Protein AF-A0A8T6U666-F1 (afdb_monomer_lite)

Sequence (77 aa):
VVKEFDYEYPFKHIDSIFQDSDIVFTNLEAPFGEEGEAFPKSYTFQVHPDLISVLTAGKINLVSLANNHIMDFGLES

pLDDT: mean 89.4, std 6.83, range [62.41, 95.69]

Secondary structure (DSSP, 8-state):
-TTTS-TTGGGTTTHHHHTT-S--EEEE-S-B-S-S---SSS----B-GGGGHHHHHTT--EEEEPSSSTTTT-TT-

Structure (mmCIF, N/CA/C/O backbone):
data_AF-A0A8T6U666-F1
#
_entry.id   AF-A0A8T6U666-F1
#
loop_
_atom_site.group_PDB
_atom_site.id
_atom_site.type_symbol
_atom_site.label_atom_id
_atom_site.label_alt_id
_atom_site.label_comp_id
_atom_site.label_asym_id
_atom_site.label_entity_id
_atom_site.label_seq_id
_atom_site.pdbx_PDB_ins_code
_atom_site.Cartn_x
_atom_site.Cartn_y
_atom_site.Cartn_z
_atom_site.occupancy
_atom_site.B_iso_or_equiv
_atom_site.auth_seq_id
_atom_site.auth_comp_id
_atom_site.auth_asym_id
_atom_site.auth_atom_id
_atom_site.pdbx_PDB_model_num
ATOM 1 N N . VAL A 1 1 ? -8.516 -10.310 -6.436 1.00 62.41 1 VAL A N 1
ATOM 2 C CA . VAL A 1 1 ? -8.855 -9.925 -5.046 1.00 62.41 1 VAL A CA 1
ATOM 3 C C . VAL A 1 1 ? -9.656 -8.638 -5.026 1.00 62.41 1 VAL A C 1
ATOM 5 O O . VAL A 1 1 ? -10.852 -8.792 -5.057 1.00 62.41 1 VAL A O 1
ATOM 8 N N . VAL A 1 2 ? -9.094 -7.423 -5.120 1.00 66.19 2 VAL A N 1
ATOM 9 C CA . VAL A 1 2 ? -9.908 -6.176 -5.046 1.00 66.19 2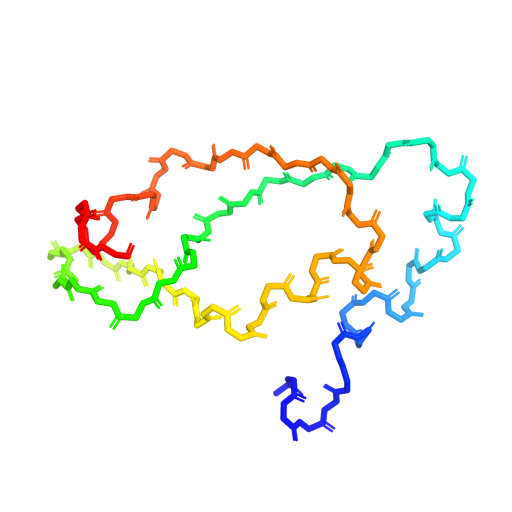 VAL A CA 1
ATOM 10 C C . VAL A 1 2 ? -11.005 -6.066 -6.127 1.00 66.19 2 VAL A C 1
ATOM 12 O O . VAL A 1 2 ? -12.117 -5.631 -5.870 1.00 66.19 2 VAL A O 1
ATOM 15 N N . LYS A 1 3 ? -10.729 -6.518 -7.358 1.00 68.81 3 LYS A N 1
ATOM 16 C CA . LYS A 1 3 ? -11.734 -6.547 -8.445 1.00 68.81 3 LYS A CA 1
ATOM 17 C C . LYS A 1 3 ? -12.839 -7.600 -8.256 1.00 68.81 3 LYS A C 1
ATOM 19 O O . LYS A 1 3 ? -13.795 -7.622 -9.019 1.00 68.81 3 LYS A O 1
ATOM 24 N N . GLU A 1 4 ? -12.668 -8.498 -7.293 1.00 75.31 4 GLU A N 1
ATOM 25 C CA . GLU A 1 4 ? -13.551 -9.638 -7.013 1.00 75.31 4 GLU A CA 1
ATOM 26 C C . GLU A 1 4 ? -14.175 -9.545 -5.604 1.00 75.31 4 GLU A C 1
ATOM 28 O O . GLU A 1 4 ? -15.234 -10.108 -5.354 1.00 75.31 4 GLU A O 1
ATOM 33 N N . PHE A 1 5 ? -13.540 -8.792 -4.704 1.00 72.25 5 PHE A N 1
ATOM 34 C CA . PHE A 1 5 ? -13.873 -8.569 -3.302 1.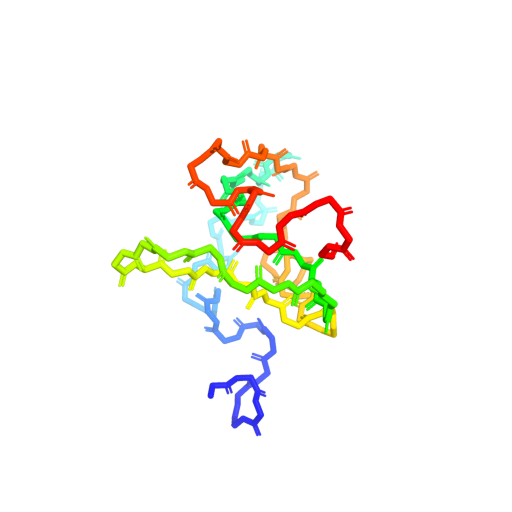00 72.25 5 PHE A CA 1
ATOM 35 C C . PHE A 1 5 ? -13.488 -7.127 -2.941 1.00 72.25 5 PHE A C 1
ATOM 37 O O . PHE A 1 5 ? -12.389 -6.718 -3.289 1.00 72.25 5 PHE A O 1
ATOM 44 N N . ASP A 1 6 ? -14.327 -6.370 -2.231 1.00 84.81 6 ASP A N 1
ATOM 45 C CA . ASP A 1 6 ? -14.050 -4.963 -1.883 1.00 84.81 6 ASP A CA 1
ATOM 46 C C . ASP A 1 6 ? -12.730 -4.749 -1.106 1.00 84.81 6 ASP A C 1
ATOM 48 O O . ASP A 1 6 ? -12.153 -5.681 -0.539 1.00 84.81 6 ASP A O 1
ATOM 52 N N . TYR A 1 7 ? -12.259 -3.495 -1.028 1.00 85.19 7 TYR A N 1
ATOM 53 C CA . TYR A 1 7 ? -11.020 -3.096 -0.330 1.00 85.19 7 TYR A CA 1
ATOM 54 C C . TYR A 1 7 ? -10.932 -3.547 1.136 1.00 85.19 7 TYR A C 1
ATOM 56 O O . TYR A 1 7 ? -9.839 -3.679 1.681 1.00 85.19 7 TYR A O 1
ATOM 64 N N . GLU A 1 8 ? -12.071 -3.804 1.771 1.00 84.62 8 GLU A N 1
ATOM 65 C CA . GLU A 1 8 ? -12.198 -4.248 3.161 1.00 84.62 8 GLU A CA 1
ATOM 66 C C . GLU A 1 8 ? -11.870 -5.737 3.342 1.00 84.62 8 GLU A C 1
ATOM 68 O O . GLU A 1 8 ? -11.614 -6.196 4.456 1.00 84.62 8 GLU A O 1
ATOM 73 N N . TYR A 1 9 ? -11.861 -6.515 2.254 1.00 88.62 9 TYR A N 1
ATOM 74 C CA . TYR A 1 9 ? -11.692 -7.965 2.292 1.00 88.62 9 TYR A CA 1
ATOM 75 C C . TYR A 1 9 ? -10.463 -8.443 3.089 1.00 88.62 9 TYR A C 1
ATOM 77 O O . TYR A 1 9 ? -10.630 -9.358 3.901 1.00 88.62 9 TYR A O 1
ATOM 85 N N . PRO A 1 10 ? -9.261 -7.836 2.958 1.00 86.81 10 PRO A N 1
ATOM 86 C CA . PRO A 1 10 ? -8.092 -8.236 3.745 1.00 86.81 10 PRO A CA 1
ATOM 87 C C . PRO A 1 10 ? -8.278 -8.064 5.260 1.00 86.81 10 PRO A C 1
ATOM 89 O O . PRO A 1 10 ? -7.627 -8.755 6.040 1.00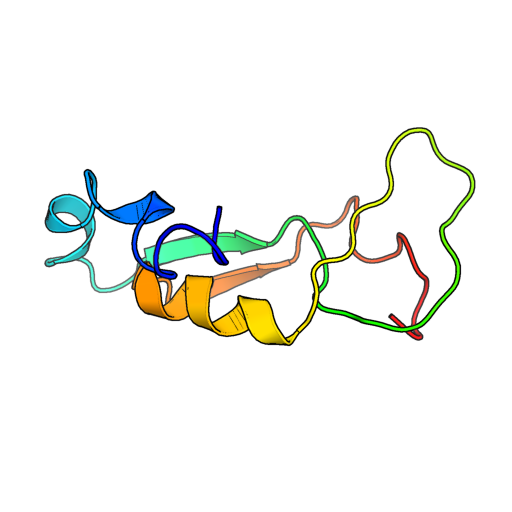 86.81 10 PRO A O 1
ATOM 92 N N . PHE A 1 11 ? -9.173 -7.167 5.679 1.00 88.75 11 PHE A N 1
ATOM 93 C CA . PHE A 1 11 ? -9.374 -6.781 7.078 1.00 88.75 11 PHE A CA 1
ATOM 94 C C . PHE A 1 11 ? -10.652 -7.361 7.688 1.00 88.75 11 PHE A C 1
ATOM 96 O O . PHE A 1 11 ? -10.850 -7.277 8.899 1.00 88.75 11 PHE A O 1
ATOM 103 N N . LYS A 1 12 ? -11.496 -8.010 6.876 1.00 88.25 12 LYS A N 1
ATOM 104 C CA . LYS A 1 12 ? -12.831 -8.508 7.247 1.00 88.25 12 LYS A CA 1
ATOM 105 C C . LYS A 1 12 ? -12.879 -9.294 8.562 1.00 88.25 12 LYS A C 1
ATOM 107 O O . LYS A 1 12 ? -13.884 -9.259 9.264 1.00 88.25 12 LYS A O 1
ATOM 112 N N . HIS A 1 13 ? -11.816 -10.026 8.889 1.00 89.00 13 HIS A N 1
ATOM 113 C CA . HIS A 1 13 ? -11.754 -10.884 10.078 1.00 89.00 13 HIS A CA 1
ATOM 114 C C . HIS A 1 13 ? -10.974 -10.288 11.254 1.00 89.00 13 HIS A C 1
ATOM 116 O O . HIS A 1 13 ? -10.907 -10.912 12.308 1.00 89.00 13 HIS A O 1
ATOM 122 N N . ILE A 1 14 ? -10.393 -9.101 11.083 1.00 86.50 14 ILE A N 1
ATOM 123 C CA . ILE A 1 14 ? -9.577 -8.425 12.098 1.00 86.50 14 ILE A CA 1
ATOM 124 C C . ILE A 1 14 ? -10.091 -7.024 12.434 1.00 86.50 14 ILE A C 1
ATOM 126 O O . ILE A 1 14 ? -9.518 -6.358 13.287 1.00 86.50 14 ILE A O 1
ATOM 130 N N . ASP A 1 15 ? -11.197 -6.592 11.825 1.00 83.94 15 ASP A N 1
ATOM 131 C CA . ASP A 1 15 ? -11.724 -5.237 11.997 1.00 83.94 15 ASP A CA 1
ATOM 132 C C . ASP A 1 15 ? -12.057 -4.890 13.460 1.00 83.94 15 ASP A C 1
ATOM 134 O O . ASP A 1 15 ? -11.881 -3.749 13.891 1.00 83.94 15 ASP A O 1
ATOM 138 N N . SER A 1 16 ? -12.456 -5.884 14.264 1.00 86.81 16 SER A N 1
ATOM 139 C CA . SER A 1 16 ? -12.701 -5.713 15.702 1.00 86.81 16 SER A CA 1
ATOM 140 C C . SER A 1 16 ? -11.440 -5.368 16.498 1.00 86.81 16 SER A C 1
ATOM 142 O O . SER A 1 16 ? -11.546 -4.761 17.554 1.00 86.81 16 SER A O 1
ATOM 144 N N . ILE A 1 17 ? -10.251 -5.742 16.016 1.00 85.38 17 ILE A N 1
ATOM 145 C CA . ILE A 1 17 ? -8.973 -5.438 16.682 1.00 85.38 17 ILE A CA 1
ATOM 146 C C . ILE A 1 17 ? -8.672 -3.936 16.585 1.00 85.38 17 ILE A C 1
ATOM 148 O O . ILE A 1 17 ? -8.075 -3.356 17.487 1.00 85.38 17 ILE A O 1
ATOM 152 N N . PHE A 1 18 ? -9.118 -3.291 15.507 1.00 86.44 18 PHE A N 1
ATOM 153 C CA . PHE A 1 18 ? -8.817 -1.892 15.218 1.00 86.44 18 PHE A CA 1
ATOM 154 C C . PHE A 1 18 ? -9.817 -0.901 15.819 1.00 86.44 18 PHE A C 1
ATOM 156 O O . PHE A 1 18 ? -9.518 0.287 15.858 1.00 86.44 18 PHE A O 1
ATOM 163 N N . GLN A 1 19 ? -10.995 -1.348 16.275 1.00 81.50 19 GLN A N 1
ATOM 164 C CA . GLN A 1 19 ? -12.075 -0.445 16.706 1.00 81.50 19 GLN A CA 1
ATOM 165 C C . GLN A 1 19 ? -11.693 0.477 17.872 1.00 81.50 19 GLN A C 1
ATOM 167 O O . GLN A 1 19 ? -12.100 1.635 17.861 1.00 81.50 19 GLN A O 1
ATOM 172 N N . ASP A 1 20 ? -10.876 -0.004 18.810 1.00 85.06 20 ASP A N 1
ATOM 173 C CA . ASP A 1 20 ? -10.480 0.754 20.006 1.00 85.06 20 ASP A CA 1
ATOM 174 C C . ASP A 1 20 ? -9.056 1.335 19.911 1.00 85.06 20 ASP A C 1
ATOM 176 O O . ASP A 1 20 ? -8.495 1.792 20.905 1.00 85.06 20 ASP A O 1
ATOM 180 N N . SER A 1 21 ? -8.430 1.277 18.730 1.00 90.12 21 SER A N 1
ATOM 181 C CA . SER A 1 21 ? -7.040 1.705 18.545 1.00 90.12 21 SER A CA 1
ATOM 182 C C . SER A 1 21 ? -6.945 3.172 18.122 1.00 90.12 21 SER A C 1
ATOM 184 O O . SER A 1 21 ? -7.476 3.554 17.083 1.00 90.12 21 SER A O 1
ATOM 186 N N . ASP A 1 22 ? -6.175 3.978 18.860 1.00 92.94 22 ASP A N 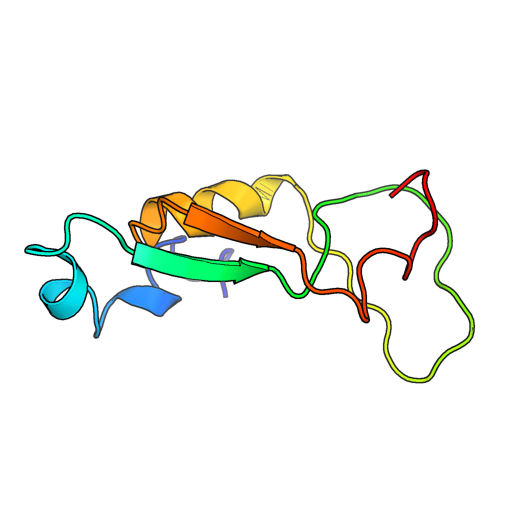1
ATOM 187 C CA . ASP A 1 22 ? -5.822 5.347 18.444 1.00 92.94 22 ASP A CA 1
ATOM 188 C C . ASP A 1 22 ? -4.892 5.350 17.218 1.00 92.94 22 ASP A C 1
ATOM 190 O O . ASP A 1 22 ? -4.944 6.240 16.366 1.00 92.94 22 ASP A O 1
ATOM 194 N N . ILE A 1 23 ? -4.024 4.336 17.120 1.00 94.56 23 ILE A N 1
ATOM 195 C CA . ILE A 1 23 ? -3.054 4.169 16.037 1.00 94.56 23 ILE A CA 1
ATOM 196 C C . ILE A 1 23 ? -3.148 2.748 15.491 1.00 94.56 23 ILE A C 1
ATOM 198 O O . ILE A 1 23 ? -2.957 1.776 16.221 1.00 94.56 23 ILE A O 1
ATOM 202 N N . VAL A 1 24 ? -3.353 2.646 14.181 1.00 94.44 24 VAL A N 1
ATOM 203 C CA . VAL A 1 24 ? -3.210 1.409 13.414 1.00 94.44 24 VAL A CA 1
ATOM 204 C C . VAL A 1 24 ? -2.077 1.640 12.426 1.00 94.44 24 VAL A C 1
ATOM 206 O O . VAL A 1 24 ? -2.194 2.403 11.465 1.00 94.44 24 VAL A O 1
ATOM 209 N N . PHE A 1 25 ? -0.948 1.010 12.723 1.00 94.19 25 PHE A N 1
ATOM 210 C CA . PHE A 1 25 ? 0.316 1.226 12.036 1.00 94.19 25 PHE A CA 1
ATOM 211 C C . PHE A 1 25 ? 0.682 0.038 11.147 1.00 94.19 25 PHE A C 1
ATOM 213 O O . PHE A 1 25 ? 0.485 -1.113 11.538 1.00 94.19 25 PHE A O 1
ATOM 220 N N . THR A 1 26 ? 1.277 0.308 9.984 1.00 92.69 26 THR A N 1
ATOM 221 C CA . THR A 1 26 ? 1.877 -0.736 9.144 1.00 92.69 26 THR A CA 1
ATOM 222 C C . THR A 1 26 ? 3.162 -0.280 8.457 1.00 92.69 26 THR A C 1
ATOM 224 O O . THR A 1 26 ? 3.426 0.914 8.311 1.00 92.69 26 THR A O 1
ATOM 227 N N . ASN A 1 27 ? 3.944 -1.249 7.989 1.00 94.19 27 ASN A N 1
ATOM 228 C CA . ASN A 1 27 ? 5.066 -1.011 7.092 1.00 94.19 27 ASN A CA 1
ATOM 229 C C . ASN A 1 27 ? 4.590 -1.078 5.635 1.00 94.19 27 ASN A C 1
ATOM 231 O O . ASN A 1 27 ? 4.075 -2.108 5.196 1.00 94.19 27 ASN A O 1
ATOM 235 N N . LEU A 1 28 ? 4.768 0.010 4.888 1.00 93.50 28 LEU A N 1
ATOM 236 C CA . LEU A 1 28 ? 4.442 0.079 3.471 1.00 93.50 28 LEU A CA 1
ATOM 237 C C . LEU A 1 28 ? 5.609 -0.478 2.652 1.00 93.50 28 LEU A C 1
ATOM 239 O O . LEU A 1 28 ? 6.553 0.240 2.326 1.00 93.50 28 LEU A O 1
ATOM 243 N N . GLU A 1 29 ? 5.529 -1.777 2.361 1.00 92.88 29 GLU A N 1
ATOM 244 C CA . GLU A 1 29 ? 6.568 -2.514 1.637 1.00 92.88 29 GLU A CA 1
ATOM 245 C C . GLU A 1 29 ? 6.744 -2.026 0.202 1.00 92.88 29 GLU A C 1
ATOM 247 O O . GLU A 1 29 ? 7.866 -1.839 -0.249 1.00 92.88 29 GLU A O 1
ATOM 252 N N . ALA A 1 30 ? 5.640 -1.814 -0.511 1.00 92.00 30 ALA A N 1
ATOM 253 C CA . ALA A 1 30 ? 5.659 -1.510 -1.932 1.00 92.00 30 ALA A CA 1
ATOM 254 C C . ALA A 1 30 ? 5.217 -0.061 -2.195 1.00 92.00 30 ALA A C 1
ATOM 256 O O . ALA A 1 30 ? 4.189 0.358 -1.650 1.00 92.00 30 ALA A O 1
ATOM 257 N N . PRO A 1 31 ? 5.952 0.697 -3.029 1.00 90.94 31 PRO A N 1
ATOM 258 C CA . PRO A 1 31 ? 5.535 2.028 -3.448 1.00 90.94 31 PRO A CA 1
ATOM 259 C C . PRO A 1 31 ? 4.248 1.970 -4.282 1.00 90.94 31 PRO A C 1
ATOM 261 O O . PRO A 1 31 ? 4.008 1.006 -5.016 1.00 90.94 31 PRO A O 1
ATOM 264 N N . PHE A 1 32 ? 3.429 3.019 -4.165 1.00 92.88 32 PHE A N 1
ATOM 265 C CA . PHE A 1 32 ? 2.293 3.240 -5.056 1.00 92.88 32 PHE A CA 1
ATOM 266 C C . PHE A 1 32 ? 2.761 4.031 -6.272 1.00 92.88 32 PHE A C 1
ATOM 268 O O . PHE A 1 32 ? 3.286 5.126 -6.093 1.00 92.88 32 PHE A O 1
ATOM 275 N N . GLY A 1 33 ? 2.565 3.485 -7.469 1.00 92.94 33 GLY A N 1
ATOM 276 C CA . GLY A 1 33 ? 3.155 4.022 -8.685 1.00 92.94 33 GLY A CA 1
ATOM 277 C C . GLY A 1 33 ? 2.668 3.356 -9.966 1.00 92.94 33 GLY A C 1
ATOM 278 O O . GLY A 1 33 ? 2.134 2.244 -9.928 1.00 92.94 33 GLY A O 1
ATOM 279 N N . GLU A 1 34 ? 2.850 4.040 -11.093 1.00 95.06 34 GLU A N 1
ATOM 280 C CA . GLU A 1 34 ? 2.517 3.538 -12.443 1.00 95.06 34 GLU A CA 1
ATOM 281 C C . GLU A 1 34 ? 3.651 3.747 -13.457 1.00 95.06 34 GLU A C 1
ATOM 283 O O . GLU A 1 34 ? 3.565 3.261 -14.587 1.00 95.06 34 GLU A O 1
ATOM 288 N N . GLU A 1 35 ? 4.706 4.464 -13.067 1.00 94.38 35 GLU A N 1
ATOM 289 C CA . GLU A 1 35 ? 5.810 4.861 -13.938 1.00 94.38 35 GLU A CA 1
ATOM 290 C C . GLU A 1 35 ? 7.129 4.186 -13.516 1.00 94.38 35 GLU A C 1
ATOM 292 O O . GLU A 1 35 ? 7.192 3.422 -12.549 1.00 94.38 35 GLU A O 1
ATOM 297 N N . GLY A 1 36 ? 8.197 4.439 -14.274 1.00 93.12 36 GLY A N 1
ATOM 298 C CA . GLY A 1 36 ? 9.529 3.904 -14.005 1.00 93.12 36 GLY A CA 1
ATOM 299 C C . GLY A 1 36 ? 9.801 2.508 -14.578 1.00 93.12 36 GLY A C 1
ATOM 300 O O . GLY A 1 36 ? 8.919 1.793 -15.058 1.00 93.12 36 GLY A O 1
ATOM 301 N N . GLU A 1 37 ? 11.076 2.116 -14.544 1.00 95.06 37 GLU A N 1
ATOM 302 C CA . GLU A 1 37 ? 11.550 0.822 -15.041 1.00 95.06 37 GLU A CA 1
ATOM 303 C C . GLU A 1 37 ? 12.004 -0.077 -13.891 1.00 95.06 37 GLU A C 1
ATOM 305 O O . GLU A 1 37 ? 12.764 0.335 -13.011 1.00 95.06 37 GLU A O 1
ATOM 310 N N . ALA A 1 38 ? 11.569 -1.337 -13.925 1.00 95.38 38 ALA A N 1
ATOM 311 C CA . ALA A 1 38 ? 11.920 -2.320 -12.911 1.00 95.38 38 ALA A CA 1
ATOM 312 C C . ALA A 1 38 ? 13.439 -2.567 -12.864 1.00 95.38 38 ALA A C 1
ATOM 314 O O . ALA A 1 38 ? 14.056 -2.969 -13.855 1.00 95.38 38 ALA A O 1
ATOM 315 N N . PHE A 1 39 ? 14.039 -2.412 -11.683 1.00 94.31 39 PHE A N 1
ATOM 316 C CA . PHE A 1 39 ? 15.445 -2.745 -11.464 1.00 94.31 39 PHE A CA 1
ATOM 317 C C . PHE A 1 39 ? 15.708 -4.253 -11.654 1.00 94.31 39 PHE A C 1
ATOM 319 O O . PHE A 1 39 ? 14.883 -5.083 -11.260 1.00 94.31 39 PHE A O 1
ATOM 326 N N . PRO A 1 40 ? 16.883 -4.652 -12.185 1.00 94.31 40 PRO A N 1
ATOM 327 C CA . PRO A 1 40 ? 17.205 -6.052 -12.460 1.00 94.31 40 PRO A CA 1
ATOM 328 C C . PRO A 1 40 ? 17.564 -6.822 -11.175 1.00 94.31 40 PRO A C 1
ATOM 330 O O . PRO A 1 40 ? 18.728 -7.129 -10.913 1.00 94.31 40 PRO A O 1
ATOM 333 N N . LYS A 1 41 ? 16.553 -7.142 -10.361 1.00 93.00 41 LYS A N 1
ATOM 334 C CA . LYS A 1 41 ? 16.649 -7.968 -9.146 1.00 93.00 41 LYS A CA 1
ATOM 335 C C . LYS A 1 41 ? 15.548 -9.033 -9.122 1.00 93.00 41 LYS A C 1
ATOM 337 O O . LYS A 1 41 ? 14.615 -8.985 -9.913 1.00 93.00 41 LYS A O 1
ATOM 342 N N . SER A 1 42 ? 15.648 -10.008 -8.217 1.00 94.12 42 SER A N 1
ATOM 343 C CA . SER A 1 42 ? 14.758 -11.181 -8.226 1.00 94.12 42 SER A CA 1
ATOM 344 C C . SER A 1 42 ? 13.272 -10.860 -8.041 1.00 94.12 42 SER A C 1
ATOM 346 O O . SER A 1 42 ? 12.435 -11.584 -8.568 1.00 94.12 42 SER A O 1
ATOM 348 N N . TYR A 1 43 ? 12.949 -9.806 -7.288 1.00 92.75 43 TYR A N 1
ATOM 349 C CA . TYR A 1 43 ? 11.572 -9.405 -6.999 1.00 92.75 43 TYR A CA 1
ATOM 350 C C . TYR A 1 43 ? 11.467 -7.891 -6.999 1.00 92.75 43 TYR A C 1
ATOM 352 O O . TYR A 1 43 ? 12.144 -7.253 -6.197 1.00 92.75 43 TYR A O 1
ATOM 360 N N . THR A 1 44 ? 10.617 -7.337 -7.856 1.00 94.38 44 THR A N 1
ATOM 361 C CA . THR A 1 44 ? 10.254 -5.921 -7.836 1.00 94.38 44 THR A CA 1
ATOM 362 C C . THR A 1 44 ? 8.789 -5.755 -7.447 1.00 94.38 44 THR A C 1
ATOM 364 O O . THR A 1 44 ? 7.943 -6.557 -7.848 1.00 94.38 44 THR A O 1
ATOM 367 N N . PHE A 1 45 ? 8.485 -4.732 -6.649 1.00 94.12 45 PHE A N 1
ATOM 368 C CA . PHE A 1 45 ? 7.124 -4.409 -6.234 1.00 94.12 45 PHE A CA 1
ATOM 369 C C . PHE A 1 45 ? 6.766 -2.971 -6.595 1.00 94.12 45 PHE A C 1
ATOM 371 O O . PHE A 1 45 ? 7.506 -2.041 -6.295 1.00 94.12 45 PHE A O 1
ATOM 378 N N . GLN A 1 46 ? 5.594 -2.812 -7.198 1.00 93.75 46 GLN A N 1
ATOM 379 C CA . GLN A 1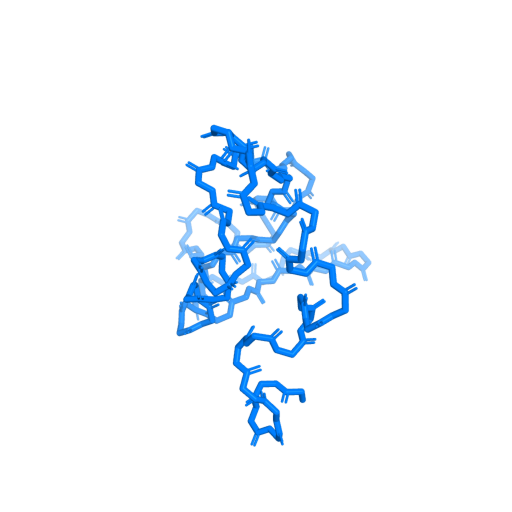 46 ? 4.922 -1.539 -7.416 1.00 93.75 46 GLN A CA 1
ATOM 380 C C . GLN A 1 46 ? 3.423 -1.813 -7.381 1.00 93.75 46 GLN A C 1
ATOM 382 O O . GLN A 1 46 ? 2.940 -2.800 -7.946 1.00 93.75 46 GLN A O 1
ATOM 387 N N . VAL A 1 47 ? 2.699 -0.988 -6.638 1.00 93.56 47 VAL A N 1
ATOM 388 C CA . VAL A 1 47 ? 1.257 -1.118 -6.446 1.00 93.56 47 VAL A CA 1
ATOM 389 C C . VAL A 1 47 ? 0.574 0.007 -7.201 1.00 93.56 47 VAL A C 1
ATOM 391 O O . VAL A 1 47 ? 0.964 1.159 -7.084 1.00 93.56 47 VAL A O 1
ATOM 394 N N . HIS A 1 48 ? -0.484 -0.307 -7.941 1.00 94.00 48 HIS A N 1
ATOM 395 C CA . HIS A 1 48 ? -1.250 0.718 -8.644 1.00 94.00 48 HIS A CA 1
ATOM 396 C C . HIS A 1 48 ? -1.850 1.736 -7.641 1.00 94.00 48 HIS A C 1
ATOM 398 O O . HIS A 1 48 ? -2.484 1.299 -6.672 1.00 94.00 48 HIS A O 1
ATOM 404 N N . PRO A 1 49 ? -1.708 3.059 -7.852 1.00 93.62 49 PRO A N 1
ATOM 405 C CA . PRO A 1 49 ? -2.203 4.123 -6.974 1.00 93.62 49 PRO A CA 1
ATOM 406 C C . PRO A 1 49 ? -3.679 4.001 -6.589 1.00 93.62 49 PRO A C 1
ATOM 408 O O . PRO A 1 49 ? -4.022 4.238 -5.434 1.00 93.62 49 PRO A O 1
ATOM 411 N N . ASP A 1 50 ? -4.544 3.546 -7.501 1.00 92.50 50 ASP A N 1
ATOM 412 C CA . ASP A 1 50 ? -5.962 3.248 -7.220 1.00 92.50 50 ASP A CA 1
ATOM 413 C C . ASP A 1 50 ? -6.199 2.347 -5.997 1.00 92.50 50 ASP A C 1
ATOM 415 O O . ASP A 1 50 ? -7.263 2.393 -5.380 1.00 92.50 50 ASP A O 1
ATOM 419 N N . LEU A 1 51 ? -5.218 1.525 -5.615 1.00 91.50 51 LEU A N 1
ATOM 420 C CA . LEU A 1 51 ? -5.331 0.639 -4.462 1.00 91.50 51 LEU A CA 1
ATOM 421 C C . LEU A 1 51 ? -5.045 1.331 -3.125 1.00 91.50 51 LEU A C 1
ATOM 423 O O . LEU A 1 51 ? -5.192 0.689 -2.087 1.00 91.50 51 LEU A O 1
ATOM 427 N N . ILE A 1 52 ? -4.678 2.615 -3.100 1.00 92.00 52 ILE A N 1
ATOM 428 C CA . ILE A 1 52 ? -4.304 3.320 -1.864 1.00 92.00 52 ILE A CA 1
ATOM 429 C C . ILE A 1 52 ? -5.430 3.346 -0.820 1.00 92.00 52 ILE A C 1
ATOM 431 O O . ILE A 1 52 ? -5.166 3.320 0.384 1.00 92.00 52 ILE A O 1
ATOM 435 N N . SER A 1 53 ? -6.692 3.297 -1.263 1.00 92.19 53 SER A N 1
ATOM 436 C CA . SER A 1 53 ? -7.870 3.213 -0.388 1.00 92.19 53 SER A CA 1
ATOM 437 C C . SER A 1 53 ? -7.915 1.942 0.468 1.00 92.19 53 SER A C 1
ATOM 439 O O . SER A 1 53 ? -8.644 1.901 1.455 1.00 92.19 53 SER A O 1
ATOM 441 N N . VAL A 1 54 ? -7.113 0.918 0.155 1.00 91.94 54 VAL A N 1
ATOM 442 C CA . VAL A 1 54 ? -6.978 -0.274 1.003 1.00 91.94 54 VAL A CA 1
ATOM 443 C C . VAL A 1 54 ? -6.435 0.072 2.393 1.00 91.94 54 VAL A C 1
ATOM 445 O O . VAL A 1 54 ? -6.812 -0.567 3.371 1.00 91.94 54 VAL A O 1
ATOM 448 N N . LEU A 1 55 ? -5.591 1.105 2.510 1.00 92.56 55 LEU A N 1
ATOM 449 C CA . LEU A 1 55 ? -5.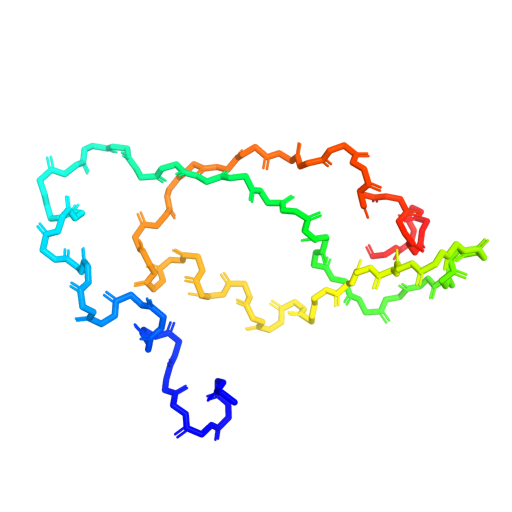028 1.519 3.796 1.00 92.56 55 LEU A CA 1
ATOM 450 C C . LEU A 1 55 ? -6.134 2.034 4.723 1.00 92.56 55 LEU A C 1
ATOM 452 O O . LEU A 1 55 ? -6.276 1.567 5.853 1.00 92.56 55 LEU A O 1
ATOM 456 N N . THR A 1 56 ? -6.973 2.940 4.218 1.00 91.31 56 THR A N 1
ATOM 457 C CA . THR A 1 56 ? -8.077 3.512 4.994 1.00 91.31 56 THR A CA 1
ATOM 458 C C . THR A 1 56 ? -9.194 2.501 5.242 1.00 91.31 56 THR A C 1
ATOM 460 O O . THR A 1 56 ? -9.761 2.502 6.333 1.00 91.31 56 THR A O 1
ATOM 463 N N . ALA A 1 57 ? -9.462 1.589 4.301 1.00 90.56 57 ALA A N 1
ATOM 464 C CA . ALA A 1 57 ? -10.382 0.467 4.510 1.00 90.56 57 ALA A CA 1
ATOM 465 C C . ALA A 1 57 ? -9.935 -0.448 5.667 1.00 90.56 57 ALA A C 1
ATOM 467 O O . ALA A 1 57 ? -10.767 -0.986 6.391 1.00 90.56 57 ALA A O 1
ATOM 468 N N . GLY A 1 58 ? -8.624 -0.579 5.884 1.00 90.44 58 GLY A N 1
ATOM 469 C CA . GLY A 1 58 ? -8.041 -1.282 7.029 1.00 90.44 58 GLY A CA 1
ATOM 470 C C . GLY A 1 58 ? -7.863 -0.438 8.288 1.00 90.44 58 GLY A C 1
ATOM 471 O O . GLY A 1 58 ? -7.169 -0.878 9.201 1.00 90.44 58 GLY A O 1
ATOM 472 N N . LYS A 1 59 ? -8.429 0.777 8.332 1.00 92.25 59 LYS A N 1
ATOM 473 C CA . LYS A 1 59 ? -8.256 1.766 9.414 1.00 92.25 59 LYS A CA 1
ATOM 474 C C . LYS A 1 59 ? -6.796 2.157 9.688 1.00 92.25 59 LYS A C 1
ATOM 476 O O . LYS A 1 59 ? -6.522 2.780 10.709 1.00 92.25 59 LYS A O 1
ATOM 481 N N . ILE A 1 60 ? -5.868 1.847 8.779 1.00 93.81 60 ILE A N 1
ATOM 482 C CA . ILE A 1 60 ? -4.453 2.206 8.898 1.00 93.81 60 ILE A CA 1
ATOM 483 C C . ILE A 1 60 ? -4.337 3.726 8.801 1.00 93.81 60 ILE A C 1
ATOM 485 O O . ILE A 1 60 ? -4.754 4.331 7.813 1.00 93.81 60 ILE A O 1
ATOM 489 N N . ASN A 1 61 ? -3.762 4.340 9.832 1.00 94.31 61 ASN A N 1
ATOM 490 C CA . ASN A 1 61 ? -3.653 5.794 9.960 1.00 94.31 61 ASN A CA 1
ATOM 491 C C . ASN A 1 61 ? -2.207 6.287 10.126 1.00 94.31 61 ASN A C 1
ATOM 493 O O . ASN A 1 61 ? -1.962 7.493 10.123 1.00 94.31 61 ASN A O 1
ATOM 497 N N . LEU A 1 62 ? -1.246 5.366 10.210 1.00 95.69 62 LEU A N 1
ATOM 498 C CA . LEU A 1 62 ? 0.179 5.659 10.182 1.00 95.69 62 LEU A CA 1
ATOM 499 C C . LEU A 1 62 ? 0.908 4.582 9.376 1.00 95.69 62 LEU A C 1
ATOM 501 O O . LEU A 1 62 ? 0.649 3.390 9.542 1.00 95.69 62 LEU A O 1
ATOM 505 N N . VAL A 1 63 ? 1.855 4.993 8.535 1.00 94.81 63 VAL A N 1
ATOM 506 C CA . VAL A 1 63 ? 2.708 4.063 7.788 1.00 94.81 63 VAL A CA 1
ATOM 507 C C . VAL A 1 63 ? 4.180 4.424 7.943 1.00 94.81 63 VAL A C 1
ATOM 509 O O . VAL A 1 63 ? 4.531 5.604 7.969 1.00 94.81 63 VAL A O 1
ATOM 512 N N . SER A 1 64 ? 5.049 3.418 8.024 1.00 95.00 64 SER A N 1
ATOM 513 C CA . SER A 1 64 ? 6.469 3.589 7.702 1.00 95.00 64 SER A CA 1
ATOM 514 C C . SER A 1 64 ? 6.695 3.238 6.242 1.00 95.00 64 SER A C 1
ATOM 516 O O . SER A 1 64 ? 6.015 2.368 5.707 1.00 95.00 64 SER A O 1
ATOM 518 N N . LEU A 1 65 ? 7.671 3.875 5.605 1.00 90.56 65 LEU A N 1
ATOM 519 C CA . LEU A 1 65 ? 8.141 3.441 4.293 1.00 90.56 65 LEU A CA 1
ATOM 520 C C . LEU A 1 65 ? 9.166 2.325 4.487 1.00 90.56 65 LEU A C 1
ATOM 522 O O . LEU A 1 65 ? 10.124 2.495 5.249 1.00 90.56 65 LEU A O 1
ATOM 526 N N . ALA A 1 66 ? 8.969 1.198 3.810 1.00 82.75 66 ALA A N 1
ATOM 527 C CA . ALA A 1 66 ? 9.975 0.150 3.778 1.00 82.75 66 ALA A CA 1
ATOM 528 C C . ALA A 1 66 ? 11.181 0.592 2.949 1.00 82.75 66 ALA A C 1
ATOM 530 O O . ALA A 1 66 ? 11.059 1.356 1.994 1.00 82.75 66 ALA A O 1
ATOM 531 N N . ASN A 1 67 ? 12.367 0.100 3.300 1.00 76.19 67 ASN A N 1
ATOM 532 C CA . ASN A 1 67 ? 13.605 0.540 2.656 1.00 76.19 67 ASN A CA 1
ATOM 533 C C . ASN A 1 67 ? 13.988 -0.291 1.420 1.00 76.19 67 ASN A C 1
ATOM 535 O O . ASN A 1 67 ? 14.687 0.206 0.542 1.00 76.19 67 ASN A O 1
ATOM 539 N N . ASN A 1 68 ? 13.557 -1.547 1.338 1.00 87.12 68 ASN A N 1
ATOM 540 C CA . ASN A 1 68 ? 14.112 -2.537 0.416 1.00 87.12 68 ASN A CA 1
ATOM 541 C C . ASN A 1 68 ? 13.433 -2.564 -0.957 1.00 87.12 68 ASN A C 1
ATOM 543 O O . ASN A 1 68 ? 14.032 -3.100 -1.895 1.00 87.12 68 ASN A O 1
ATOM 547 N N . HIS A 1 69 ? 12.238 -1.981 -1.089 1.00 92.88 69 HIS A N 1
ATOM 548 C CA . HIS A 1 69 ? 11.503 -1.904 -2.360 1.00 92.88 69 HIS A CA 1
ATOM 549 C C . HIS A 1 69 ? 11.120 -0.486 -2.800 1.00 92.88 69 HIS A C 1
ATOM 551 O O . HIS A 1 69 ? 10.607 -0.310 -3.900 1.00 92.88 69 HIS A O 1
ATOM 557 N N . ILE A 1 70 ? 11.439 0.544 -2.009 1.00 91.00 70 ILE A N 1
ATOM 558 C CA . ILE A 1 70 ? 11.111 1.944 -2.339 1.00 91.00 70 ILE A CA 1
ATOM 559 C C . ILE A 1 70 ? 11.746 2.434 -3.653 1.00 91.00 70 ILE A C 1
ATOM 561 O O . ILE A 1 70 ? 11.278 3.404 -4.230 1.00 91.00 70 ILE A O 1
ATOM 565 N N . MET A 1 71 ? 12.795 1.759 -4.135 1.00 91.69 71 MET A N 1
ATOM 566 C CA . MET A 1 71 ? 13.531 2.110 -5.356 1.00 91.69 71 MET A CA 1
ATOM 567 C C . MET A 1 71 ? 13.348 1.099 -6.492 1.00 91.69 71 MET A C 1
ATOM 569 O O . MET A 1 71 ? 14.116 1.123 -7.449 1.00 91.69 71 MET A O 1
ATOM 573 N N . ASP A 1 72 ? 12.367 0.200 -6.411 1.00 94.81 72 ASP A N 1
ATOM 574 C CA . ASP A 1 72 ? 12.225 -0.889 -7.387 1.00 94.81 72 ASP A CA 1
ATOM 575 C C . ASP A 1 72 ? 11.959 -0.428 -8.812 1.00 94.81 72 ASP A C 1
ATOM 577 O O . ASP A 1 72 ? 12.324 -1.144 -9.743 1.00 94.81 72 ASP A O 1
ATOM 581 N N . PHE A 1 73 ? 11.372 0.760 -8.954 1.00 94.75 73 PHE A N 1
ATOM 582 C CA . PHE A 1 73 ? 11.043 1.410 -10.222 1.00 94.75 73 PHE A CA 1
ATOM 583 C C . PHE A 1 73 ? 11.710 2.793 -10.350 1.00 94.75 73 PHE A C 1
ATOM 585 O O . PHE A 1 73 ? 11.377 3.590 -11.220 1.00 94.75 73 PHE A O 1
ATOM 592 N N . GLY A 1 74 ? 12.699 3.088 -9.498 1.00 90.75 74 GLY A N 1
ATOM 593 C CA . GLY A 1 74 ? 13.397 4.374 -9.495 1.00 90.75 74 GLY A CA 1
ATOM 594 C C . GLY A 1 74 ? 12.588 5.522 -8.882 1.00 90.75 74 GLY A C 1
ATOM 595 O O . GLY A 1 74 ? 11.577 5.311 -8.224 1.00 90.75 74 GLY A O 1
ATOM 596 N N . LEU A 1 75 ? 13.079 6.752 -9.067 1.00 87.75 75 LEU A N 1
ATOM 597 C CA . LEU A 1 75 ? 12.467 7.970 -8.506 1.00 87.75 75 LEU A CA 1
ATOM 598 C C . LEU A 1 75 ? 11.195 8.413 -9.239 1.00 87.75 75 LEU A C 1
ATOM 600 O O . LEU A 1 75 ? 10.491 9.288 -8.746 1.00 87.75 75 LEU A O 1
ATOM 604 N N . GLU A 1 76 ? 10.969 7.863 -10.427 1.00 83.56 76 GLU A N 1
ATOM 605 C CA . GLU A 1 76 ? 9.841 8.192 -11.301 1.00 83.56 76 GLU A CA 1
ATOM 606 C C . GLU A 1 76 ? 8.592 7.381 -10.945 1.00 83.56 76 GLU A C 1
ATOM 608 O O . GLU A 1 76 ? 7.516 7.741 -11.400 1.00 83.56 76 GLU A O 1
ATOM 613 N N . SER A 1 77 ? 8.749 6.320 -10.136 1.00 79.25 77 SER A N 1
ATOM 614 C CA . SER A 1 77 ? 7.675 5.425 -9.691 1.00 79.25 77 SER A CA 1
ATOM 615 C C . SER A 1 77 ? 6.442 6.159 -9.190 1.00 79.25 77 SER A C 1
ATOM 617 O O . SER A 1 77 ? 6.581 7.022 -8.295 1.00 79.25 77 SER A O 1
#

Radius of gyration: 14.15 Å; chains: 1; bounding box: 31×19×35 Å

Foldseek 3Di:
DCVVDPLLVVCVVPLVVCPPDPADEEEDAEAADDAADFDPDPDAHYHHNVSPCSCVSNVHDYYDYDDPHPQRRHPRD